Protein AF-A0A087SYU9-F1 (afdb_monomer_lite)

Organism: Stegodyphus mimosarum (NCBI:txid407821)

pLDDT: mean 80.13, std 16.75, range [43.72, 97.31]

Foldseek 3Di:
DDDDQQDPVCNCVVVVVVVVVVVVVVVVVVVVVVCCVPPVDDCCVVVVVVPD

Secondary structure (DSSP, 8-state):
---PPPPTT-TTHHHHHHHHHHHHHHHHHHHHHHHIIIII--THHHHHTT--

Structure (mmCIF, N/CA/C/O backbone):
data_AF-A0A087SYU9-F1
#
_entry.id   AF-A0A087SYU9-F1
#
loop_
_atom_site.group_PDB
_atom_site.id
_atom_site.type_symbol
_atom_site.label_atom_id
_atom_site.label_alt_id
_atom_site.label_comp_id
_atom_site.label_asym_id
_atom_site.label_entity_id
_atom_site.label_seq_id
_atom_site.pdbx_PDB_ins_code
_atom_site.Cartn_x
_atom_site.Cartn_y
_atom_site.Cartn_z
_atom_site.occupancy
_atom_site.B_iso_or_equiv
_atom_site.auth_seq_id
_atom_site.auth_comp_id
_atom_site.auth_asym_id
_atom_site.auth_atom_id
_atom_site.pdbx_PDB_model_num
ATOM 1 N N . MET A 1 1 ? -13.243 -18.366 15.824 1.00 43.72 1 MET A N 1
ATOM 2 C CA . MET A 1 1 ? -12.872 -17.065 15.227 1.00 43.72 1 MET A CA 1
ATOM 3 C C . MET A 1 1 ? -12.884 -16.033 16.346 1.00 43.72 1 MET A C 1
ATOM 5 O O . MET A 1 1 ? -13.945 -15.784 16.901 1.00 43.72 1 MET A O 1
ATOM 9 N N . PHE A 1 2 ? -11.722 -15.540 16.778 1.00 56.50 2 PHE A N 1
ATOM 10 C CA . PHE A 1 2 ? -11.648 -14.545 17.853 1.00 56.50 2 PHE A CA 1
ATOM 11 C C . PHE A 1 2 ? -11.846 -13.152 17.251 1.00 56.50 2 PHE A C 1
ATOM 13 O O . PHE A 1 2 ? -10.929 -12.591 16.660 1.00 56.50 2 PHE A O 1
ATOM 20 N N . THR A 1 3 ? -13.055 -12.607 17.366 1.00 74.75 3 THR A N 1
ATOM 21 C CA . THR A 1 3 ? -13.329 -11.218 16.981 1.00 74.75 3 THR A CA 1
ATOM 22 C C . THR A 1 3 ? -12.900 -10.305 18.124 1.00 74.75 3 THR A C 1
ATOM 24 O O . THR A 1 3 ? -13.487 -10.333 19.206 1.00 74.75 3 THR A O 1
ATOM 27 N N . VAL A 1 4 ? -11.862 -9.499 17.897 1.00 81.81 4 VAL A N 1
ATOM 28 C CA . VAL A 1 4 ? -11.409 -8.487 18.861 1.00 81.81 4 VAL A CA 1
ATOM 29 C C . VAL A 1 4 ? -12.475 -7.393 18.958 1.00 81.81 4 VAL A C 1
ATOM 31 O O . VAL A 1 4 ? -12.845 -6.789 17.952 1.00 81.81 4 VAL A O 1
ATOM 34 N N . LYS A 1 5 ? -12.999 -7.151 20.167 1.00 81.38 5 LYS A N 1
ATOM 35 C CA . LYS A 1 5 ? -13.948 -6.055 20.416 1.00 81.38 5 LYS A CA 1
ATOM 36 C C . LYS A 1 5 ? -13.257 -4.702 20.255 1.00 81.38 5 LYS A C 1
ATOM 38 O O . LYS A 1 5 ? -12.109 -4.532 20.660 1.00 81.38 5 LYS A O 1
ATOM 43 N N . GLN A 1 6 ? -13.999 -3.727 19.732 1.00 82.88 6 GLN A N 1
ATOM 44 C CA . GLN A 1 6 ? -13.508 -2.361 19.577 1.00 82.88 6 GLN A CA 1
ATOM 45 C C . GLN A 1 6 ? -13.182 -1.745 20.951 1.00 82.88 6 GLN A C 1
ATOM 47 O O . GLN A 1 6 ? -13.971 -1.891 21.893 1.00 82.88 6 GLN A O 1
ATOM 52 N N . PRO A 1 7 ? -12.044 -1.050 21.099 1.00 87.62 7 PRO A N 1
ATOM 53 C CA . PRO A 1 7 ? -11.680 -0.420 22.361 1.00 87.62 7 PRO A CA 1
ATOM 54 C C . PRO A 1 7 ? -12.640 0.729 22.695 1.00 87.62 7 PRO A C 1
ATOM 56 O O . PRO A 1 7 ? -12.874 1.616 21.880 1.00 87.62 7 PRO A O 1
ATOM 59 N N . ARG A 1 8 ? -13.148 0.768 23.936 1.00 85.81 8 ARG A N 1
ATOM 60 C CA . ARG A 1 8 ? -14.140 1.768 24.388 1.00 85.81 8 ARG A CA 1
ATOM 61 C C . ARG A 1 8 ? -13.658 3.218 24.248 1.00 85.81 8 ARG A C 1
ATOM 63 O O . ARG A 1 8 ? -14.464 4.110 24.028 1.00 85.81 8 ARG A O 1
ATOM 70 N N . ARG A 1 9 ? -12.345 3.445 24.369 1.00 91.69 9 ARG A N 1
ATOM 71 C CA . ARG A 1 9 ? -11.719 4.766 24.200 1.00 91.69 9 ARG A CA 1
ATOM 72 C C . ARG A 1 9 ? -11.679 5.220 22.732 1.00 91.69 9 ARG A C 1
ATOM 74 O O . ARG A 1 9 ? -11.714 6.417 22.487 1.00 91.69 9 ARG A O 1
ATOM 81 N N . TYR A 1 10 ? -11.637 4.284 2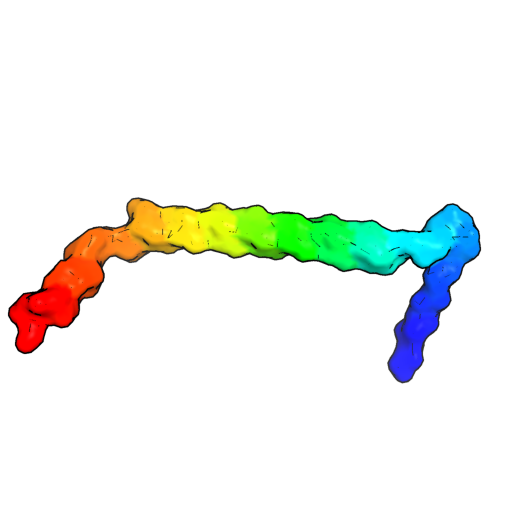1.779 1.00 87.88 10 TYR A N 1
ATOM 82 C CA . TYR A 1 10 ? -11.556 4.561 20.341 1.00 87.88 10 TYR A CA 1
ATOM 83 C C . TYR A 1 10 ? -12.519 3.648 19.561 1.00 87.88 10 TYR A C 1
ATOM 85 O O . TYR A 1 10 ? -12.084 2.685 18.924 1.00 87.88 10 TYR A O 1
ATOM 93 N N . PRO A 1 11 ? -13.832 3.934 19.585 1.00 85.25 11 PRO A N 1
ATOM 94 C CA . PRO A 1 11 ? -14.834 3.077 18.948 1.00 85.25 11 PRO A CA 1
ATOM 95 C C . PRO A 1 11 ? -14.649 2.980 17.424 1.00 85.25 11 PRO A C 1
ATOM 97 O O . PRO A 1 11 ? -14.936 1.955 16.820 1.00 85.25 11 PRO A O 1
ATOM 100 N N . HIS A 1 12 ? -14.086 4.009 16.788 1.00 89.88 12 HIS A N 1
ATOM 101 C CA . HIS A 1 12 ? -13.908 4.064 15.332 1.00 89.88 12 HIS A CA 1
ATOM 102 C C . HIS A 1 12 ? -12.534 3.575 14.847 1.00 89.88 12 HIS A C 1
ATOM 104 O O . HIS A 1 12 ? -12.200 3.757 13.678 1.00 89.88 12 HIS A O 1
ATOM 110 N N . LEU A 1 13 ? -11.734 2.938 15.712 1.00 90.56 13 LEU A N 1
ATOM 111 C CA . LEU A 1 13 ? -10.361 2.529 15.389 1.00 90.56 13 LEU A CA 1
ATOM 112 C C . LEU A 1 13 ? -10.289 1.633 14.143 1.00 90.56 13 LEU A C 1
ATOM 114 O O . LEU A 1 13 ? -9.453 1.847 13.274 1.00 90.56 13 LEU A O 1
ATOM 118 N N . HIS A 1 14 ? -11.197 0.663 14.026 1.00 90.56 14 HIS A N 1
ATOM 119 C CA . HIS A 1 14 ? -11.224 -0.248 12.878 1.00 90.56 14 HIS A CA 1
ATOM 120 C C . HIS A 1 14 ? -11.563 0.476 11.570 1.00 90.56 14 HIS A C 1
ATOM 122 O O . HIS A 1 14 ? -10.989 0.163 10.532 1.00 90.56 14 HIS A O 1
ATOM 128 N N . VAL A 1 15 ? -12.460 1.465 11.626 1.00 91.62 15 VAL A N 1
ATOM 129 C CA . VAL A 1 15 ? -12.829 2.282 10.461 1.00 91.62 15 VAL A CA 1
ATOM 130 C C . VAL A 1 15 ? -11.640 3.133 10.021 1.00 91.62 15 VAL A C 1
ATOM 132 O O . VAL A 1 15 ? -11.326 3.181 8.834 1.00 91.62 15 VAL A O 1
ATOM 135 N N . LEU A 1 16 ? -10.933 3.740 10.978 1.00 93.25 16 LEU A N 1
ATOM 136 C CA . LEU A 1 16 ? -9.721 4.512 10.713 1.00 93.25 16 LEU A CA 1
ATOM 137 C C . LEU A 1 16 ? -8.629 3.642 10.077 1.00 93.25 16 LEU A C 1
ATOM 139 O O . LEU A 1 16 ? -8.029 4.043 9.083 1.00 93.25 16 LEU A O 1
ATOM 143 N N . LEU A 1 17 ? -8.405 2.440 10.617 1.00 92.88 17 LEU A N 1
ATOM 144 C CA . LEU A 1 17 ? -7.414 1.504 10.092 1.00 92.88 17 LEU A CA 1
ATOM 145 C C . LEU A 1 17 ? -7.742 1.092 8.654 1.00 92.88 17 LEU A C 1
ATOM 147 O O . LEU A 1 17 ? -6.853 1.046 7.809 1.00 92.88 17 LEU A O 1
ATOM 151 N N . ASN A 1 18 ? -9.022 0.845 8.369 1.00 94.81 18 ASN A N 1
ATOM 152 C CA . ASN A 1 18 ? -9.474 0.486 7.030 1.00 94.81 18 ASN A CA 1
ATOM 153 C C . ASN A 1 18 ? -9.296 1.643 6.036 1.00 94.81 18 ASN A 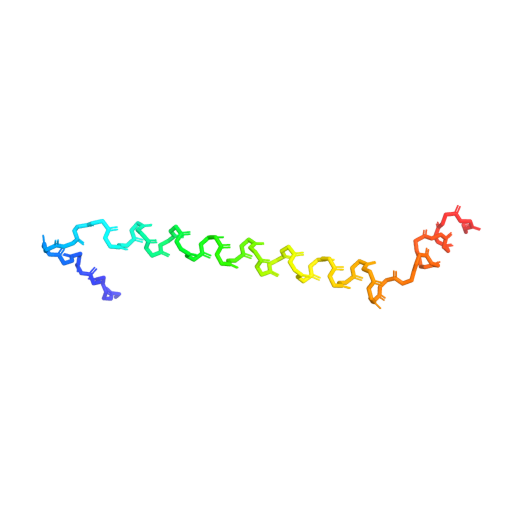C 1
ATOM 155 O O . ASN A 1 18 ? -8.878 1.434 4.898 1.00 94.81 18 ASN A O 1
ATOM 159 N N . CYS A 1 19 ? -9.565 2.873 6.478 1.00 95.88 19 CYS A N 1
ATOM 160 C CA . CYS A 1 19 ? -9.334 4.072 5.680 1.00 95.88 19 CYS A CA 1
ATOM 161 C C . CYS A 1 19 ? -7.840 4.238 5.354 1.00 95.88 19 CYS A C 1
ATOM 163 O O . CYS A 1 19 ? -7.471 4.382 4.190 1.00 95.88 19 CYS A O 1
ATOM 165 N N . LEU A 1 20 ? -6.971 4.117 6.364 1.00 96.69 20 LEU A N 1
ATOM 166 C CA . LEU A 1 20 ? -5.521 4.211 6.191 1.00 96.69 20 LEU A CA 1
ATOM 167 C C . LEU A 1 20 ? -4.987 3.123 5.250 1.00 96.69 20 LEU A C 1
ATOM 169 O O . LEU A 1 20 ? -4.216 3.423 4.340 1.00 96.69 20 LEU A O 1
ATOM 173 N N . TYR A 1 21 ? -5.435 1.879 5.435 1.00 96.06 21 TYR A N 1
ATOM 174 C CA . TYR A 1 21 ? -5.088 0.764 4.558 1.00 96.06 21 TYR A CA 1
ATOM 175 C C . TYR A 1 21 ? -5.500 1.040 3.109 1.00 96.06 21 TYR A C 1
ATOM 177 O O . TYR A 1 21 ? -4.691 0.871 2.202 1.00 96.06 21 TYR A O 1
ATOM 185 N N . SER A 1 22 ? -6.726 1.524 2.894 1.00 96.12 22 SER A N 1
ATOM 186 C CA . SER A 1 22 ? -7.241 1.820 1.552 1.00 96.12 22 SER A CA 1
ATOM 187 C C . SER A 1 22 ? -6.410 2.895 0.848 1.00 96.12 22 SER A C 1
ATOM 189 O O . SER A 1 22 ? -6.067 2.739 -0.323 1.00 96.12 22 SER A O 1
ATOM 191 N N . VAL A 1 23 ? -6.025 3.955 1.567 1.00 97.19 23 VAL A N 1
ATOM 192 C CA . VAL A 1 23 ? -5.164 5.024 1.033 1.00 97.19 23 VAL A CA 1
ATOM 193 C C . VAL A 1 23 ? -3.775 4.492 0.689 1.00 97.19 23 VAL A C 1
ATOM 195 O O . VAL A 1 23 ? -3.290 4.723 -0.418 1.00 97.19 23 VAL A O 1
ATOM 198 N N . MET A 1 2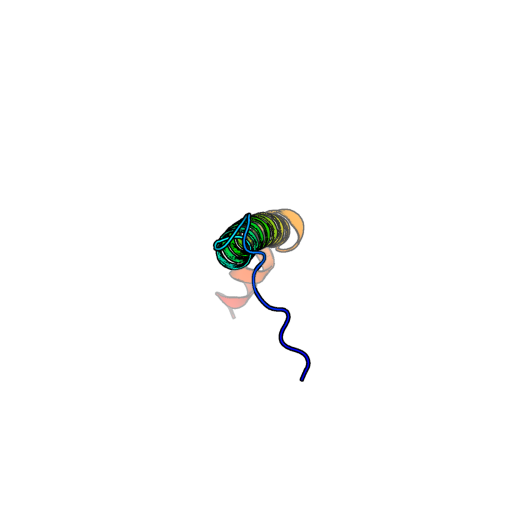4 ? -3.140 3.748 1.600 1.00 97.31 24 MET A N 1
ATOM 199 C CA . MET A 1 24 ? -1.818 3.166 1.346 1.00 97.31 24 MET A CA 1
ATOM 200 C C . MET A 1 24 ? -1.840 2.198 0.164 1.00 97.31 24 MET A C 1
ATOM 202 O O . MET A 1 24 ? -0.930 2.221 -0.664 1.00 97.31 24 MET A O 1
ATOM 206 N N . HIS A 1 25 ? -2.888 1.383 0.054 1.00 96.31 25 HIS A N 1
ATOM 207 C CA . HIS A 1 25 ? -3.045 0.442 -1.045 1.00 96.31 25 HIS A CA 1
ATOM 208 C C . HIS A 1 25 ? -3.229 1.164 -2.385 1.00 96.31 25 HIS A C 1
ATOM 210 O O . HIS A 1 25 ? -2.577 0.812 -3.365 1.00 96.31 25 HIS A O 1
ATOM 216 N N . PHE A 1 26 ? -4.051 2.217 -2.420 1.00 96.31 26 PHE A N 1
ATOM 217 C CA . PHE A 1 26 ? -4.250 3.024 -3.622 1.00 96.31 26 PHE A CA 1
ATOM 218 C C . PHE A 1 26 ? -2.959 3.717 -4.072 1.00 96.31 26 PHE A C 1
ATOM 220 O O . PHE A 1 26 ? -2.601 3.646 -5.246 1.00 96.31 26 PHE A O 1
ATOM 227 N N . ILE A 1 27 ? -2.227 4.342 -3.145 1.00 97.25 27 ILE A N 1
ATOM 228 C CA . ILE A 1 27 ? -0.949 5.001 -3.449 1.00 97.25 27 ILE A CA 1
ATOM 229 C C . ILE A 1 27 ? 0.081 3.976 -3.934 1.00 97.25 27 ILE A C 1
ATOM 231 O O . ILE A 1 27 ? 0.737 4.204 -4.948 1.00 97.25 27 ILE A O 1
ATOM 235 N N . GLY A 1 28 ? 0.201 2.835 -3.249 1.00 95.75 28 GLY A N 1
ATOM 236 C CA . GLY A 1 28 ? 1.111 1.761 -3.646 1.00 95.75 28 GLY A CA 1
ATOM 237 C C . GLY A 1 28 ? 0.805 1.237 -5.048 1.00 95.75 28 GLY A C 1
ATOM 238 O O . GLY A 1 28 ? 1.714 1.112 -5.868 1.00 95.75 28 GLY A O 1
ATOM 239 N N . PHE A 1 29 ? -0.475 1.015 -5.357 1.00 95.19 29 PHE A N 1
ATOM 240 C CA . PHE A 1 29 ? -0.906 0.613 -6.693 1.00 95.19 29 PHE A CA 1
ATOM 241 C C . PHE A 1 29 ? -0.613 1.690 -7.742 1.00 95.19 29 PHE A C 1
ATOM 243 O O . PHE A 1 29 ? -0.096 1.370 -8.808 1.00 95.19 29 PHE A O 1
ATOM 250 N N . ALA A 1 30 ? -0.885 2.963 -7.446 1.00 95.31 30 ALA A N 1
ATOM 251 C CA . ALA A 1 30 ? -0.608 4.060 -8.366 1.00 95.31 30 ALA A CA 1
ATOM 252 C C . ALA A 1 30 ? 0.890 4.168 -8.686 1.00 95.31 30 ALA A C 1
ATOM 254 O O . ALA A 1 30 ? 1.255 4.302 -9.853 1.00 95.31 30 ALA A O 1
ATOM 255 N N . ILE A 1 31 ? 1.761 4.063 -7.679 1.00 94.25 31 ILE A N 1
ATOM 256 C CA . ILE A 1 31 ? 3.217 4.082 -7.874 1.00 94.25 31 ILE A CA 1
ATOM 257 C C . ILE A 1 31 ? 3.661 2.873 -8.700 1.00 94.25 31 ILE A C 1
ATOM 259 O O . ILE A 1 31 ? 4.391 3.047 -9.673 1.00 94.25 31 ILE A O 1
ATOM 263 N N . TYR A 1 32 ? 3.196 1.669 -8.357 1.00 90.81 32 TYR A N 1
ATOM 264 C CA . TYR A 1 32 ? 3.531 0.450 -9.094 1.00 90.81 32 TYR A CA 1
ATOM 265 C C . TYR A 1 32 ? 3.079 0.521 -10.556 1.00 90.81 32 TYR A C 1
ATOM 267 O O . TYR A 1 32 ? 3.859 0.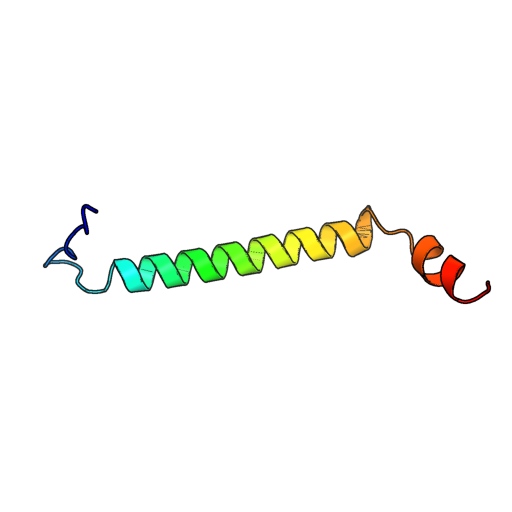253 -11.463 1.00 90.81 32 TYR A O 1
ATOM 275 N N . PHE A 1 33 ? 1.842 0.949 -10.803 1.00 89.38 33 PHE A N 1
ATOM 276 C CA . PHE A 1 33 ? 1.308 1.080 -12.152 1.00 89.38 33 PHE A CA 1
ATOM 277 C C . PHE A 1 33 ? 2.097 2.099 -12.982 1.00 89.38 33 PHE A C 1
ATOM 279 O O . PHE A 1 33 ? 2.449 1.821 -14.126 1.00 89.38 33 PHE A O 1
ATOM 286 N N . ASN A 1 34 ? 2.439 3.253 -12.398 1.00 89.12 34 ASN A N 1
ATOM 287 C CA . ASN A 1 34 ? 3.289 4.236 -13.070 1.00 89.12 34 ASN A CA 1
ATOM 288 C C . ASN A 1 34 ? 4.695 3.677 -13.338 1.00 89.12 34 ASN A C 1
ATOM 290 O O . ASN A 1 34 ? 5.217 3.862 -14.434 1.00 89.12 34 ASN A O 1
ATOM 294 N N . TYR A 1 35 ? 5.290 2.956 -12.386 1.00 87.56 35 TYR A N 1
ATOM 295 C CA . TYR A 1 35 ? 6.577 2.286 -12.582 1.00 87.56 35 TYR A CA 1
ATOM 296 C C . TYR A 1 35 ? 6.531 1.328 -13.779 1.00 87.56 35 TYR A C 1
ATOM 298 O O . TYR A 1 35 ? 7.335 1.462 -14.699 1.00 87.56 35 TYR A O 1
ATOM 306 N N . VAL A 1 36 ? 5.548 0.427 -13.825 1.00 85.56 36 VAL A N 1
ATOM 307 C CA . VAL A 1 36 ? 5.393 -0.532 -14.929 1.00 85.56 36 VAL A CA 1
ATOM 308 C C . VAL A 1 36 ? 5.179 0.191 -16.262 1.00 85.56 36 VAL A C 1
ATOM 310 O O . VAL A 1 36 ? 5.813 -0.149 -17.260 1.00 85.56 36 VAL A O 1
ATOM 313 N N . GLN A 1 37 ? 4.333 1.223 -16.282 1.00 82.31 37 GLN A N 1
ATOM 314 C CA . GLN A 1 37 ? 4.014 1.964 -17.501 1.00 82.31 37 GLN A CA 1
ATOM 315 C C . GLN A 1 37 ? 5.218 2.720 -18.079 1.00 82.31 37 GLN A C 1
ATOM 317 O O . GLN A 1 37 ? 5.358 2.781 -19.299 1.00 82.31 37 GLN A O 1
ATOM 322 N N . PHE A 1 38 ? 6.066 3.314 -17.235 1.00 78.44 38 PHE A N 1
ATOM 323 C CA . PHE A 1 38 ? 7.173 4.159 -17.695 1.00 78.44 38 PHE A CA 1
ATOM 324 C C . PHE A 1 38 ? 8.520 3.437 -17.787 1.00 78.44 38 PHE A C 1
ATOM 326 O O . PHE A 1 38 ? 9.354 3.843 -18.595 1.00 78.44 38 PHE A O 1
ATOM 333 N N . LEU A 1 39 ? 8.755 2.404 -16.974 1.00 76.75 39 LEU A N 1
ATOM 334 C CA . LEU A 1 39 ? 10.065 1.754 -16.861 1.00 76.75 39 LEU A CA 1
ATOM 335 C C . LEU A 1 39 ? 10.091 0.322 -17.407 1.00 76.75 39 LEU A C 1
ATOM 337 O O . LEU A 1 39 ? 11.119 -0.075 -17.948 1.00 76.75 39 LEU A O 1
ATOM 341 N N . GLU A 1 40 ? 8.995 -0.440 -17.325 1.00 66.06 40 GLU A N 1
ATOM 342 C CA . GLU A 1 40 ? 8.981 -1.847 -17.774 1.00 66.06 40 GLU A CA 1
ATOM 343 C C . GLU A 1 40 ? 8.285 -2.079 -19.121 1.00 66.06 40 GLU A C 1
ATOM 345 O O . GLU A 1 40 ? 8.620 -3.035 -19.821 1.00 66.06 40 GLU A 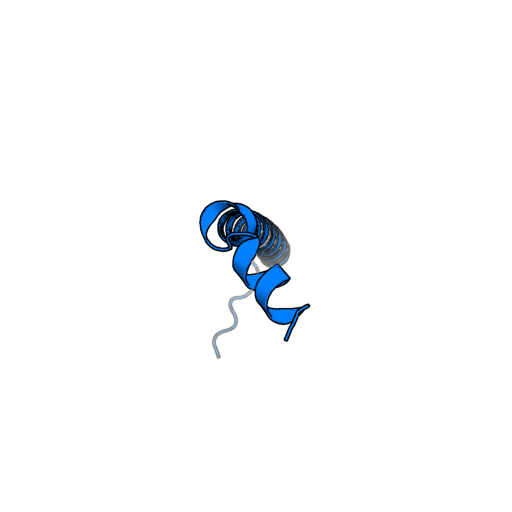O 1
ATOM 350 N N . MET A 1 41 ? 7.345 -1.222 -19.528 1.00 59.84 41 MET A N 1
ATOM 351 C CA . MET A 1 41 ? 6.678 -1.325 -20.828 1.00 59.84 41 MET A CA 1
ATOM 352 C C . MET A 1 41 ? 7.260 -0.321 -21.828 1.00 59.84 41 MET A C 1
ATOM 354 O O . MET A 1 41 ? 6.756 0.799 -21.939 1.00 59.84 41 MET A O 1
ATOM 358 N N . PRO A 1 42 ? 8.273 -0.693 -22.638 1.00 61.94 42 PRO A N 1
ATOM 359 C CA . PRO A 1 42 ? 8.585 0.100 -23.809 1.00 61.94 42 PRO A CA 1
ATOM 360 C C . PRO A 1 42 ? 7.343 0.100 -24.707 1.00 61.94 42 PRO A C 1
ATOM 362 O O . PRO A 1 42 ? 6.780 -0.952 -25.025 1.00 61.94 42 PRO A O 1
ATOM 365 N N . LEU A 1 43 ? 6.927 1.294 -25.136 1.00 61.25 43 LEU A N 1
ATOM 366 C CA . LEU A 1 43 ? 5.830 1.551 -26.080 1.00 61.25 43 LEU A CA 1
ATOM 367 C C . LEU A 1 43 ? 5.825 0.582 -27.288 1.00 61.25 43 LEU A C 1
ATOM 369 O O . LEU A 1 43 ? 4.786 0.346 -27.902 1.00 61.25 43 LEU A O 1
ATOM 373 N N . SER A 1 44 ? 6.981 -0.006 -27.616 1.00 59.72 44 SER A N 1
ATOM 374 C CA . SER A 1 44 ? 7.169 -1.009 -28.662 1.00 59.72 44 SER A CA 1
ATOM 375 C C . SER A 1 44 ? 6.289 -2.257 -28.515 1.00 59.72 44 SER A C 1
ATOM 377 O O . SER A 1 44 ? 5.852 -2.784 -29.536 1.00 59.72 44 SER A O 1
ATOM 379 N N . LEU A 1 45 ? 5.959 -2.718 -27.302 1.00 59.16 45 LEU A N 1
ATOM 380 C CA . LEU A 1 45 ? 5.103 -3.902 -27.107 1.00 59.16 45 LEU A CA 1
ATOM 381 C C . LEU A 1 45 ? 3.621 -3.629 -27.417 1.00 59.16 45 LEU A C 1
ATOM 383 O O . LEU A 1 45 ? 2.942 -4.501 -27.958 1.00 59.16 45 LEU A O 1
ATOM 387 N N . TYR A 1 46 ? 3.131 -2.416 -27.145 1.00 57.38 46 TYR A N 1
ATOM 388 C CA . TYR A 1 46 ? 1.762 -2.015 -27.493 1.00 57.38 46 TYR A CA 1
ATOM 389 C C . TYR A 1 46 ? 1.596 -1.752 -28.991 1.00 57.38 46 TYR A C 1
ATOM 391 O O . TYR A 1 46 ? 0.562 -2.094 -29.563 1.00 57.38 46 TYR A O 1
ATOM 399 N N . PHE A 1 47 ? 2.614 -1.189 -29.648 1.00 56.91 47 PHE A N 1
ATOM 400 C CA . PHE A 1 47 ? 2.572 -0.964 -31.095 1.00 56.91 47 PHE A CA 1
ATOM 401 C C . PHE A 1 47 ? 2.842 -2.231 -31.915 1.00 56.91 47 PHE A C 1
ATOM 403 O O . PHE A 1 47 ? 2.313 -2.334 -33.018 1.00 56.91 47 PHE A O 1
ATOM 410 N N . LYS A 1 48 ? 3.575 -3.225 -31.392 1.00 53.09 48 LYS A N 1
ATOM 411 C CA . LYS A 1 48 ? 3.814 -4.489 -32.112 1.00 53.09 48 LYS A CA 1
ATOM 412 C C . LYS A 1 48 ? 2.519 -5.254 -32.409 1.00 53.09 48 LYS A C 1
ATOM 414 O O . LYS A 1 48 ? 2.400 -5.838 -33.473 1.00 53.09 48 LYS A O 1
ATOM 419 N N . LYS A 1 49 ? 1.521 -5.192 -31.520 1.00 52.19 49 LYS A N 1
ATOM 420 C CA . LYS A 1 49 ? 0.251 -5.923 -31.682 1.00 52.19 49 LYS A CA 1
ATOM 421 C C . LYS A 1 49 ? -0.766 -5.235 -32.607 1.00 52.19 49 LYS A C 1
ATOM 423 O O . LYS A 1 49 ? -1.803 -5.816 -32.894 1.00 52.19 49 LYS A O 1
ATOM 428 N N . LYS A 1 50 ? -0.521 -3.987 -33.028 1.00 48.34 50 LYS A N 1
ATOM 429 C CA . LYS A 1 50 ? -1.450 -3.225 -33.886 1.00 48.34 50 LYS A CA 1
ATOM 430 C C . LYS A 1 50 ? -1.150 -3.375 -35.388 1.00 48.34 50 LYS A C 1
ATOM 432 O O . LYS A 1 50 ? -1.940 -2.909 -36.200 1.00 48.34 50 LYS A O 1
ATOM 437 N N . TYR A 1 51 ? -0.032 -4.008 -35.748 1.00 51.12 51 TYR A N 1
ATOM 438 C CA . TYR A 1 51 ? 0.412 -4.178 -37.138 1.00 51.12 51 TYR A CA 1
ATOM 439 C C . TYR A 1 51 ? 0.671 -5.647 -37.526 1.00 51.12 51 TYR A C 1
ATOM 441 O O . TYR A 1 51 ? 1.360 -5.894 -38.513 1.00 51.12 51 TYR A O 1
ATOM 449 N N . GLU A 1 52 ? 0.131 -6.598 -36.762 1.00 47.38 52 GLU A N 1
ATOM 450 C CA . GLU A 1 52 ? 0.038 -8.026 -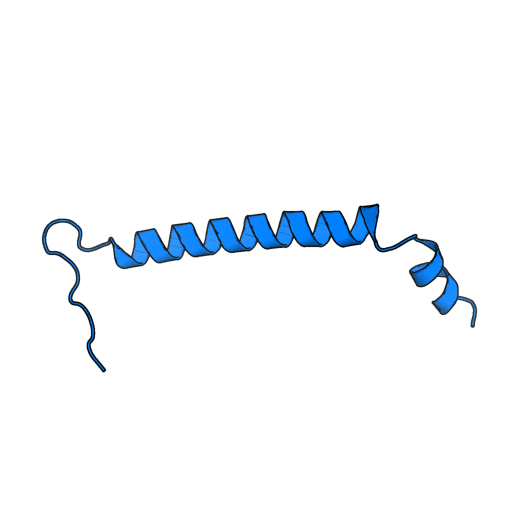37.113 1.00 47.38 52 GLU A CA 1
ATOM 451 C C . GLU A 1 52 ? -1.434 -8.366 -37.375 1.00 47.38 52 GLU A C 1
ATOM 453 O O . GLU A 1 52 ? -1.708 -9.091 -38.355 1.00 47.38 52 GLU A O 1
#

Sequence (52 aa):
MFTVKQPRRYPHLHVLLNCLYSVMHFIGFAIYFNYVQFLEMPLSLYFKKKYE

Radius of gyration: 20.62 Å; chains: 1; bounding box: 25×22×62 Å